Protein AF-A0A965QWZ0-F1 (afdb_monomer)

Nearest PDB structures (foldseek):
  2dn9-assembly1_A  TM=9.281E-01  e=4.752E-06  Homo sapiens
  7x89-assembly1_A  TM=8.888E-01  e=9.883E-06  Homo sapiens
  2ctw-assembly1_A  TM=9.320E-01  e=2.575E-05  Mus musculus
  5nro-assembly1_B  TM=9.280E-01  e=5.061E-05  Escherichia coli
  3apq-assembly1_A  TM=9.243E-01  e=1.113E-04  Mus musculus

Radius of gyration: 12.36 Å; Cα contacts (8 Å, |Δi|>4): 67; chains: 1; bounding box: 27×24×30 Å

Solvent-accessible surface area (backbone atoms only — not comparable to full-atom values): 4041 Å² total; per-residue (Å²): 133,69,83,49,43,38,63,65,47,71,45,60,90,83,52,50,64,65,52,53,51,49,35,42,54,57,48,44,62,74,26,26,51,90,85,36,77,87,37,65,67,36,47,52,50,35,52,49,36,49,55,26,43,64,35,57,66,34,70,69,50,28,50,49,39,68,75,72,57,80,112

pLDDT: mean 87.75, std 11.34, range [43.75, 95.5]

Mean predicted aligned error: 4.44 Å

Foldseek 3Di:
DPPQLCVLLPHDLPDDLVSLVVSLVVLCVVLPCVVVVPDPVSVVSNVSSVVSSVQCNDPVSSVCCVVPVPD

Sequence (71 aa):
MAEDHYQTLGVPRTASAEDIRKAYRDLARKYHPDLHPDDEAAKAKFKQVQAAFDVLNDASKREMYDRYGSS

Secondary structure (DSSP, 8-state):
----HHHHHT--TT--HHHHHHHHHHHHHHT-TTT-TT-HHHHHHHHHHHHHHHHHHSHHHHHHHHHHS--

Structure (mmCIF, N/CA/C/O backbone):
data_AF-A0A965QWZ0-F1
#
_entry.id   AF-A0A965QWZ0-F1
#
loop_
_atom_site.group_PDB
_atom_site.id
_atom_site.type_symbol
_atom_site.label_atom_id
_atom_site.label_alt_id
_atom_site.label_comp_id
_atom_site.label_asym_id
_atom_site.label_entity_id
_atom_site.label_seq_id
_atom_site.pdbx_PDB_ins_code
_atom_site.Cartn_x
_atom_site.Cartn_y
_atom_site.Cartn_z
_atom_site.occupancy
_atom_site.B_iso_or_equiv
_atom_site.auth_seq_id
_atom_site.auth_comp_id
_atom_site.auth_asym_id
_atom_site.auth_atom_id
_atom_site.pdbx_PDB_model_num
ATOM 1 N N . MET A 1 1 ? -9.274 12.018 -10.311 1.00 43.88 1 MET A N 1
ATOM 2 C CA . MET A 1 1 ? -9.427 10.570 -10.067 1.00 43.88 1 MET A CA 1
ATOM 3 C C . MET A 1 1 ? -8.262 10.165 -9.190 1.00 43.88 1 MET A C 1
ATOM 5 O O . MET A 1 1 ? -7.235 9.756 -9.711 1.00 43.88 1 MET A O 1
ATOM 9 N N . ALA A 1 2 ? -8.358 10.456 -7.891 1.00 48.53 2 ALA A N 1
ATOM 10 C CA . ALA A 1 2 ? -7.318 10.089 -6.942 1.00 48.53 2 ALA A CA 1
ATOM 11 C C . ALA A 1 2 ? -7.210 8.560 -6.939 1.00 48.53 2 ALA A C 1
ATOM 13 O O . ALA A 1 2 ? -8.221 7.875 -6.792 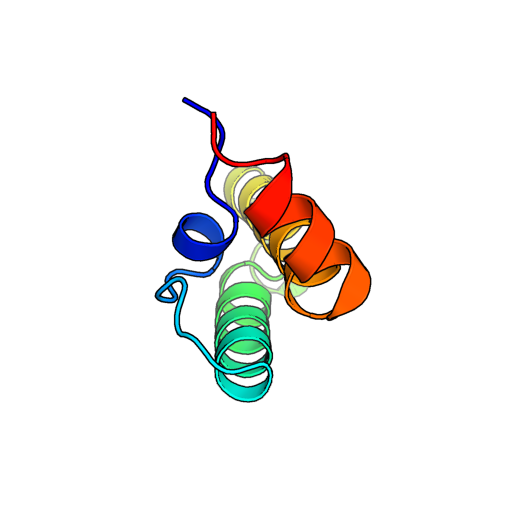1.00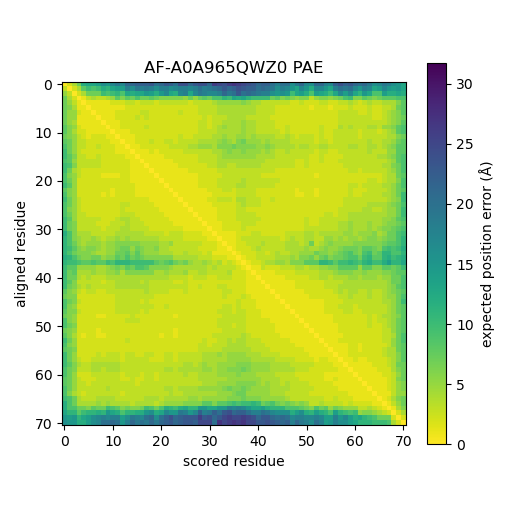 48.53 2 ALA A O 1
ATOM 14 N N . GLU A 1 3 ? -6.017 8.039 -7.211 1.00 61.09 3 GLU A N 1
ATOM 15 C CA . GLU A 1 3 ? -5.748 6.604 -7.209 1.00 61.09 3 GLU A CA 1
ATOM 16 C C . GLU A 1 3 ? -6.017 6.063 -5.804 1.00 61.09 3 GLU A C 1
ATOM 18 O O . GLU A 1 3 ? -5.252 6.296 -4.866 1.00 61.09 3 GLU A O 1
ATOM 23 N N . ASP A 1 4 ? -7.150 5.384 -5.651 1.00 84.94 4 ASP A N 1
ATOM 24 C CA . ASP A 1 4 ? -7.552 4.778 -4.394 1.00 84.94 4 ASP A CA 1
ATOM 25 C C . ASP A 1 4 ? -6.537 3.678 -4.040 1.00 84.94 4 ASP A C 1
ATOM 27 O O . ASP A 1 4 ? -6.362 2.705 -4.779 1.00 84.94 4 ASP A O 1
ATOM 31 N N . HIS A 1 5 ? -5.839 3.833 -2.912 1.00 89.62 5 HIS A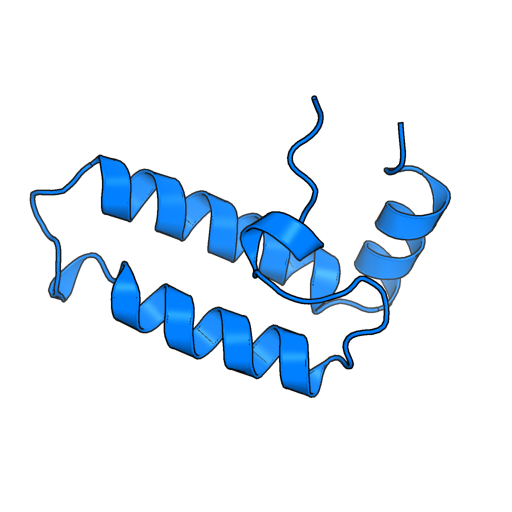 N 1
ATOM 32 C CA . HIS A 1 5 ? -4.804 2.896 -2.472 1.00 89.62 5 HIS A CA 1
ATOM 33 C C . HIS A 1 5 ? -5.340 1.466 -2.319 1.00 89.62 5 HIS A C 1
ATOM 35 O O . HIS A 1 5 ? -4.614 0.501 -2.571 1.00 89.62 5 HIS A O 1
ATOM 41 N N . TYR A 1 6 ? -6.619 1.313 -1.971 1.00 90.69 6 TYR A N 1
ATOM 42 C CA . TYR A 1 6 ? -7.264 0.010 -1.878 1.00 90.69 6 TYR A CA 1
ATOM 43 C C . TYR A 1 6 ? -7.449 -0.604 -3.267 1.00 90.69 6 TYR A C 1
ATOM 45 O O . TYR A 1 6 ? -7.153 -1.783 -3.459 1.00 90.69 6 TYR A O 1
ATOM 53 N N . GLN A 1 7 ? -7.830 0.199 -4.268 1.00 90.25 7 GLN A N 1
ATOM 54 C CA . GLN A 1 7 ? -7.896 -0.258 -5.660 1.00 90.25 7 GLN A CA 1
ATOM 55 C C . GLN A 1 7 ? -6.515 -0.616 -6.217 1.00 90.25 7 GLN A C 1
ATOM 57 O O . GLN A 1 7 ? -6.389 -1.630 -6.902 1.00 90.25 7 GLN A O 1
ATOM 62 N N . THR A 1 8 ? -5.475 0.151 -5.881 1.00 91.25 8 THR A N 1
ATOM 63 C CA . THR A 1 8 ? -4.089 -0.139 -6.284 1.00 91.25 8 THR A CA 1
ATOM 64 C C . THR A 1 8 ? -3.604 -1.482 -5.742 1.00 91.25 8 THR A C 1
ATOM 66 O O . THR A 1 8 ? -2.954 -2.241 -6.461 1.00 91.25 8 THR A O 1
ATOM 69 N N . LEU A 1 9 ? -3.948 -1.808 -4.493 1.00 91.25 9 LEU A N 1
ATOM 70 C CA . LEU A 1 9 ? -3.670 -3.122 -3.910 1.00 91.25 9 LEU A CA 1
ATOM 71 C C . LEU A 1 9 ? -4.679 -4.202 -4.334 1.00 91.25 9 LEU A C 1
ATOM 73 O O . LEU A 1 9 ? -4.462 -5.377 -4.054 1.00 91.25 9 LEU A O 1
ATOM 77 N N . GLY A 1 10 ? -5.768 -3.838 -5.015 1.00 91.25 10 GLY A N 1
ATOM 78 C CA . GLY A 1 10 ? -6.825 -4.767 -5.417 1.00 91.25 10 GLY A CA 1
ATOM 79 C C . GLY A 1 10 ? -7.596 -5.362 -4.237 1.00 91.25 10 GLY A C 1
ATOM 80 O O . GLY A 1 10 ? -8.092 -6.483 -4.332 1.00 91.25 10 GLY A O 1
ATOM 81 N N . VAL A 1 11 ? -7.679 -4.637 -3.120 1.00 93.06 11 VAL A N 1
ATOM 82 C CA . VAL A 1 11 ? -8.359 -5.070 -1.892 1.00 93.06 11 VAL A CA 1
ATOM 83 C C . VAL A 1 11 ? -9.550 -4.158 -1.586 1.00 93.06 11 VAL A C 1
ATOM 85 O O . VAL A 1 11 ? -9.558 -2.997 -1.991 1.00 93.06 11 VAL A O 1
ATOM 88 N N . PRO A 1 12 ? -10.582 -4.639 -0.874 1.00 91.00 12 PRO A N 1
ATOM 89 C CA . PRO A 1 12 ? -11.670 -3.772 -0.433 1.00 91.00 12 PRO A CA 1
ATOM 90 C C . PRO A 1 12 ? -11.213 -2.814 0.679 1.00 91.00 12 PRO A C 1
ATOM 92 O O . PRO A 1 12 ? -10.293 -3.118 1.435 1.00 91.00 12 PRO A O 1
ATOM 95 N N . ARG A 1 13 ? -11.922 -1.691 0.866 1.00 87.44 13 ARG A N 1
ATOM 96 C CA . ARG A 1 13 ? -11.675 -0.758 1.990 1.00 87.44 13 ARG A CA 1
ATOM 97 C C . ARG A 1 13 ? -11.844 -1.404 3.370 1.00 87.44 13 ARG A C 1
ATOM 99 O O . ARG A 1 13 ? -11.252 -0.957 4.345 1.00 87.44 13 ARG A O 1
ATOM 106 N N . THR A 1 14 ? -12.615 -2.487 3.443 1.00 88.94 14 THR A N 1
ATOM 107 C CA . THR A 1 14 ? -12.814 -3.308 4.646 1.00 88.94 14 THR A CA 1
ATOM 108 C C . THR A 1 14 ? -11.711 -4.346 4.869 1.00 88.94 14 THR A C 1
ATOM 110 O O . THR A 1 14 ? -11.803 -5.126 5.812 1.00 88.94 14 THR A O 1
ATOM 113 N N . ALA A 1 15 ? -10.684 -4.397 4.011 1.00 91.19 15 ALA A N 1
ATOM 114 C CA . ALA A 1 15 ? -9.603 -5.369 4.116 1.00 91.19 15 ALA A CA 1
ATOM 115 C C . ALA A 1 15 ? -8.841 -5.236 5.439 1.00 91.19 15 ALA A C 1
ATOM 117 O O . ALA A 1 15 ? -8.553 -4.127 5.915 1.00 91.19 15 ALA A O 1
ATOM 118 N N . SER A 1 16 ? -8.480 -6.381 6.014 1.00 92.62 16 SER A N 1
ATOM 119 C CA . SER A 1 16 ? -7.635 -6.431 7.202 1.00 92.62 16 SER A CA 1
ATOM 120 C C . SER A 1 16 ? -6.187 -6.055 6.860 1.00 92.62 16 SER A C 1
ATOM 122 O O . SER A 1 16 ? -5.767 -6.088 5.699 1.00 92.62 16 SER A O 1
ATOM 124 N N . ALA A 1 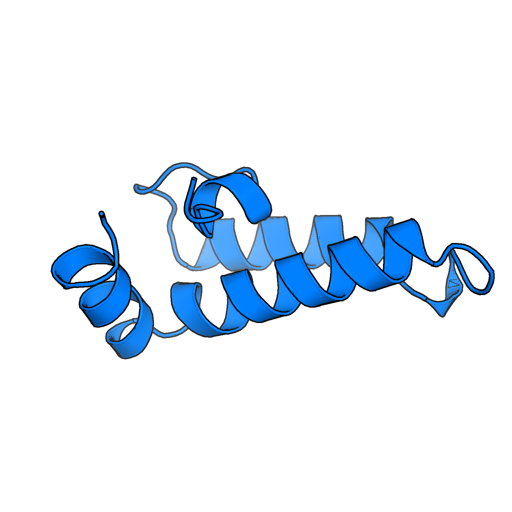17 ? -5.383 -5.719 7.872 1.00 90.69 17 ALA A N 1
ATOM 125 C CA . ALA A 1 17 ? -3.950 -5.486 7.675 1.00 90.69 17 ALA A CA 1
ATOM 126 C C . ALA A 1 17 ? -3.238 -6.723 7.087 1.00 90.69 17 ALA A C 1
ATOM 128 O O . ALA A 1 17 ? -2.275 -6.590 6.331 1.00 90.69 17 ALA A O 1
ATOM 129 N N . GLU A 1 18 ? -3.719 -7.930 7.396 1.00 92.94 18 GLU A N 1
ATOM 130 C CA . GLU A 1 18 ? -3.191 -9.173 6.831 1.00 92.94 18 GLU A CA 1
ATOM 131 C C . GLU A 1 18 ? -3.495 -9.301 5.336 1.00 92.94 18 GLU A C 1
ATOM 133 O O . GLU A 1 18 ? -2.591 -9.642 4.568 1.00 92.94 18 GLU A O 1
ATOM 138 N N . ASP A 1 19 ? -4.717 -8.963 4.914 1.00 94.00 19 ASP A N 1
ATOM 139 C CA . ASP A 1 19 ? -5.116 -8.952 3.501 1.00 94.00 19 ASP A CA 1
ATOM 140 C C . ASP A 1 19 ? -4.302 -7.933 2.701 1.00 94.00 19 ASP A C 1
ATOM 142 O O . ASP A 1 19 ? -3.777 -8.257 1.636 1.00 94.00 19 ASP A O 1
ATOM 146 N N . ILE A 1 20 ? -4.114 -6.729 3.250 1.00 93.75 20 ILE A N 1
ATOM 147 C CA . ILE A 1 20 ? -3.285 -5.667 2.660 1.00 93.75 20 ILE A CA 1
ATOM 148 C C . ILE A 1 20 ? -1.839 -6.147 2.481 1.00 93.75 20 ILE A C 1
ATOM 150 O O . ILE A 1 20 ? -1.260 -6.013 1.402 1.00 93.75 20 ILE A O 1
ATOM 154 N N . ARG A 1 21 ? -1.254 -6.773 3.511 1.00 94.06 21 ARG A N 1
ATOM 155 C CA . ARG A 1 21 ? 0.098 -7.351 3.435 1.00 94.06 21 ARG A CA 1
ATOM 156 C C . ARG A 1 21 ? 0.184 -8.490 2.428 1.00 94.06 21 ARG A C 1
ATOM 158 O O . ARG A 1 21 ? 1.204 -8.624 1.756 1.00 94.06 21 ARG A O 1
ATOM 165 N N . LYS A 1 22 ? -0.843 -9.333 2.337 1.0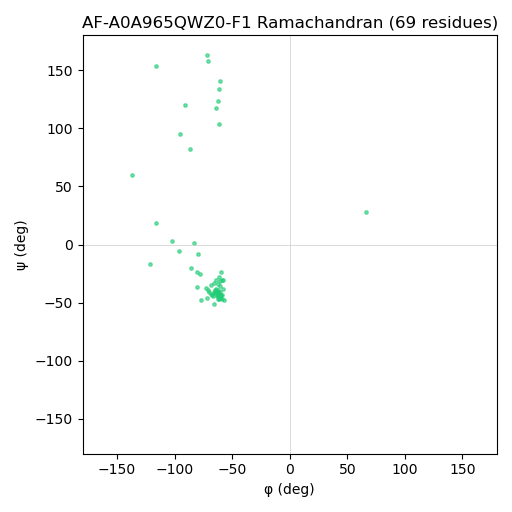0 95.50 22 LYS A N 1
ATOM 166 C CA . LYS A 1 22 ? -0.890 -10.441 1.379 1.00 95.50 22 LYS A CA 1
ATOM 167 C C . LYS A 1 22 ? -0.937 -9.920 -0.053 1.00 95.50 22 LYS A C 1
ATOM 169 O O . LYS A 1 22 ? -0.066 -10.283 -0.838 1.00 95.50 22 LYS A O 1
ATOM 174 N N . ALA A 1 23 ? -1.857 -9.006 -0.341 1.00 95.38 23 ALA A N 1
ATOM 175 C CA . ALA A 1 23 ? -1.985 -8.375 -1.645 1.00 95.38 23 ALA A CA 1
ATOM 176 C C . ALA A 1 23 ? -0.702 -7.641 -2.060 1.00 95.38 23 ALA A C 1
ATOM 178 O O . ALA A 1 23 ? -0.225 -7.825 -3.178 1.00 95.38 23 ALA A O 1
ATOM 179 N N . TYR A 1 24 ? -0.080 -6.892 -1.139 1.00 95.12 24 TYR A N 1
ATOM 180 C CA . TYR A 1 24 ? 1.216 -6.261 -1.385 1.00 95.12 24 TYR A CA 1
ATOM 181 C C . TYR A 1 24 ? 2.284 -7.284 -1.779 1.00 95.12 24 TYR A C 1
ATOM 183 O O . TYR A 1 24 ? 2.969 -7.080 -2.773 1.00 95.12 24 TYR A O 1
ATOM 191 N N . ARG A 1 25 ? 2.421 -8.402 -1.052 1.00 94.50 25 ARG A N 1
ATOM 192 C CA . ARG A 1 25 ? 3.418 -9.438 -1.383 1.00 94.50 25 ARG A CA 1
ATOM 193 C C . ARG A 1 25 ? 3.176 -10.064 -2.756 1.00 94.50 25 ARG A C 1
ATOM 195 O O . ARG A 1 25 ? 4.141 -10.295 -3.483 1.00 94.50 25 ARG A O 1
ATOM 202 N N . ASP A 1 26 ? 1.921 -10.328 -3.107 1.00 94.56 26 ASP A N 1
ATOM 203 C CA . ASP A 1 26 ? 1.564 -10.916 -4.400 1.00 94.56 26 ASP A CA 1
ATOM 204 C C . ASP A 1 26 ? 1.858 -9.945 -5.554 1.00 94.56 26 ASP A C 1
ATOM 206 O O . ASP A 1 26 ? 2.479 -10.324 -6.549 1.00 94.56 26 ASP A O 1
ATOM 210 N N . LEU A 1 27 ? 1.500 -8.667 -5.399 1.00 93.69 27 LEU A N 1
ATOM 211 C CA . LEU A 1 27 ? 1.769 -7.625 -6.393 1.00 93.69 27 LEU A CA 1
ATOM 212 C C . LEU A 1 27 ? 3.258 -7.266 -6.476 1.00 93.69 27 LEU A C 1
ATOM 214 O O . LEU A 1 27 ? 3.779 -7.083 -7.573 1.00 93.69 27 LEU A O 1
ATOM 218 N N . ALA A 1 28 ? 3.958 -7.219 -5.343 1.00 91.81 28 ALA A N 1
ATOM 219 C CA . ALA A 1 28 ? 5.392 -6.961 -5.277 1.00 91.81 28 ALA A CA 1
ATOM 220 C C . ALA A 1 28 ? 6.186 -8.052 -5.995 1.00 91.81 28 ALA A C 1
ATOM 222 O O . ALA A 1 28 ? 7.134 -7.735 -6.700 1.00 91.81 28 ALA A O 1
ATOM 223 N N . ARG A 1 29 ? 5.778 -9.323 -5.870 1.00 92.38 29 ARG A N 1
ATOM 224 C CA . ARG A 1 29 ? 6.343 -10.421 -6.665 1.00 92.38 29 ARG A CA 1
ATOM 225 C C . ARG A 1 29 ? 5.974 -10.291 -8.138 1.00 92.38 29 ARG A C 1
ATOM 227 O O . ARG A 1 29 ? 6.838 -10.451 -8.986 1.00 92.38 29 ARG A O 1
ATOM 234 N N . LYS A 1 30 ? 4.719 -9.965 -8.452 1.00 91.00 30 LYS A N 1
ATOM 235 C CA . LYS A 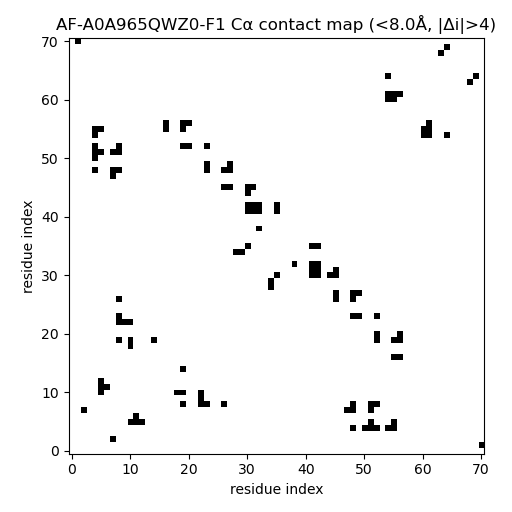1 30 ? 4.241 -9.828 -9.836 1.00 91.00 30 LYS A CA 1
ATOM 236 C C . LYS A 1 30 ? 4.913 -8.696 -10.614 1.00 91.00 30 LYS A C 1
ATOM 238 O O . LYS A 1 30 ? 5.014 -8.796 -11.825 1.00 91.00 30 LYS A O 1
ATOM 243 N N . TYR A 1 31 ? 5.320 -7.623 -9.945 1.00 93.31 31 TYR A N 1
ATOM 244 C CA . TYR A 1 31 ? 5.939 -6.453 -10.575 1.00 93.31 31 TYR A CA 1
ATOM 245 C C . TYR A 1 31 ? 7.384 -6.232 -10.113 1.00 93.31 31 TYR A C 1
ATOM 247 O O . TYR A 1 31 ? 7.909 -5.129 -10.246 1.00 93.31 31 TYR A O 1
ATOM 255 N N . HIS A 1 32 ? 8.023 -7.256 -9.538 1.00 89.69 32 HIS A N 1
ATOM 256 C CA . HIS A 1 32 ? 9.366 -7.119 -8.984 1.00 89.69 32 HIS A CA 1
ATOM 257 C C . HIS A 1 32 ? 10.368 -6.729 -10.083 1.00 89.69 32 HIS A C 1
ATOM 259 O O . HIS A 1 32 ? 10.376 -7.382 -11.130 1.00 89.69 32 HIS A O 1
ATOM 265 N N . PRO A 1 33 ? 11.256 -5.743 -9.857 1.00 88.12 33 PRO A N 1
ATOM 266 C CA . PRO A 1 33 ? 12.234 -5.324 -10.859 1.00 88.12 33 PRO A CA 1
ATOM 267 C C . PRO A 1 33 ? 13.189 -6.451 -11.282 1.00 88.12 33 PRO A C 1
ATOM 269 O O . PRO A 1 33 ? 13.549 -6.498 -12.448 1.00 88.12 33 PRO A O 1
ATOM 272 N N . ASP A 1 34 ? 13.534 -7.404 -10.404 1.00 90.25 34 ASP A N 1
ATOM 273 C CA . ASP A 1 34 ? 14.331 -8.582 -10.819 1.00 90.25 34 ASP A CA 1
ATOM 274 C C . ASP A 1 34 ? 13.629 -9.460 -11.863 1.00 90.25 34 ASP A C 1
ATOM 276 O O . ASP A 1 34 ? 14.291 -10.060 -12.703 1.00 90.25 34 ASP A O 1
ATOM 280 N N . LEU A 1 35 ? 12.298 -9.574 -11.800 1.00 90.00 35 LEU A N 1
ATOM 281 C CA . LEU A 1 35 ? 11.522 -10.367 -12.762 1.00 90.00 35 LEU A CA 1
ATOM 282 C C . LEU A 1 35 ? 11.178 -9.553 -14.016 1.00 90.00 35 LEU A C 1
ATOM 284 O O . LEU A 1 35 ? 10.880 -10.123 -15.063 1.00 90.00 35 LEU A O 1
ATOM 288 N N . HIS A 1 36 ? 11.234 -8.225 -13.900 1.00 90.38 36 HIS A N 1
ATOM 289 C CA . HIS A 1 36 ? 10.832 -7.262 -14.917 1.00 90.38 36 HIS A CA 1
ATOM 290 C C . HIS A 1 36 ? 11.848 -6.104 -15.051 1.00 90.38 36 HIS A C 1
ATOM 292 O O . HIS A 1 36 ? 11.488 -4.942 -14.841 1.00 90.38 36 HIS A O 1
ATOM 298 N N . PRO A 1 37 ? 13.124 -6.384 -15.386 1.00 86.75 37 PRO A N 1
ATOM 299 C CA . PRO A 1 37 ? 14.195 -5.382 -15.341 1.00 86.75 37 PRO A CA 1
ATOM 300 C C . PRO A 1 37 ? 14.022 -4.247 -16.364 1.00 86.75 37 PRO A C 1
ATOM 302 O O . PRO A 1 37 ? 14.340 -3.091 -16.061 1.00 86.75 37 PRO A O 1
ATOM 305 N N . ASP A 1 38 ? 13.449 -4.553 -17.529 1.00 92.25 38 ASP A N 1
ATOM 306 C CA . ASP A 1 38 ? 13.247 -3.617 -18.645 1.00 92.25 38 ASP A CA 1
ATOM 307 C C . ASP A 1 38 ? 11.800 -3.101 -18.765 1.00 92.25 38 ASP A C 1
ATOM 309 O O . ASP A 1 38 ? 11.475 -2.347 -19.681 1.00 92.25 38 ASP A O 1
ATOM 313 N N . ASP A 1 39 ? 10.911 -3.493 -17.847 1.00 92.19 39 ASP A N 1
ATOM 314 C CA . ASP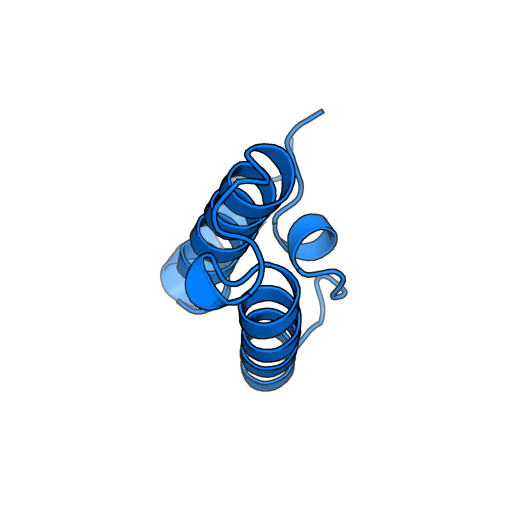 A 1 39 ? 9.509 -3.073 -17.871 1.00 92.19 39 ASP A CA 1
ATOM 315 C C . ASP A 1 39 ? 9.293 -1.857 -16.958 1.00 92.19 39 ASP A C 1
ATOM 317 O O . ASP A 1 39 ? 9.065 -1.953 -15.746 1.00 92.19 39 ASP A O 1
ATOM 321 N N . GLU A 1 40 ? 9.346 -0.674 -17.564 1.00 91.06 40 GLU A N 1
ATOM 322 C CA . GLU A 1 40 ? 9.069 0.592 -16.881 1.00 91.06 40 GLU A CA 1
ATOM 323 C C . GLU A 1 40 ? 7.633 0.663 -16.329 1.00 91.06 40 GLU A C 1
ATOM 325 O O . GLU A 1 40 ? 7.395 1.303 -15.300 1.00 91.06 40 GLU A O 1
ATOM 330 N N . ALA A 1 41 ? 6.672 -0.036 -16.945 1.00 90.88 41 ALA A N 1
ATOM 331 C CA . ALA A 1 41 ? 5.302 -0.091 -16.446 1.00 90.88 41 ALA A CA 1
ATOM 332 C C . ALA A 1 41 ? 5.203 -0.962 -15.184 1.00 90.88 41 ALA A C 1
ATOM 334 O O . ALA A 1 41 ? 4.483 -0.602 -14.248 1.00 90.88 41 ALA A O 1
ATOM 335 N N . ALA A 1 42 ? 5.954 -2.067 -15.113 1.00 90.88 42 ALA A N 1
ATOM 336 C CA . ALA A 1 42 ? 6.080 -2.865 -13.894 1.00 90.88 42 ALA A CA 1
ATOM 337 C C . ALA A 1 42 ? 6.715 -2.046 -12.761 1.00 90.88 42 ALA A C 1
ATOM 339 O O . ALA A 1 42 ? 6.178 -2.028 -11.654 1.00 90.88 42 ALA A O 1
ATOM 340 N N . LYS A 1 43 ? 7.777 -1.275 -13.038 1.00 90.75 43 LYS A N 1
ATOM 341 C CA . LYS A 1 43 ? 8.392 -0.368 -12.048 1.00 90.75 43 LYS A CA 1
ATOM 342 C C . LYS A 1 43 ? 7.417 0.702 -11.554 1.00 90.75 43 LYS A C 1
ATOM 344 O O . LYS A 1 43 ? 7.357 0.966 -10.352 1.00 90.75 43 LYS A O 1
ATOM 349 N N . ALA A 1 44 ? 6.642 1.309 -12.455 1.00 91.12 44 ALA A N 1
ATOM 350 C CA . ALA A 1 44 ? 5.624 2.291 -12.090 1.00 91.12 44 ALA A CA 1
ATOM 351 C C . ALA A 1 44 ? 4.546 1.673 -11.184 1.00 91.12 44 ALA A C 1
ATOM 353 O O . ALA A 1 44 ? 4.253 2.215 -10.116 1.00 91.12 44 ALA A O 1
ATOM 354 N N . LYS A 1 45 ? 4.032 0.490 -11.547 1.00 91.12 45 LYS A N 1
ATOM 355 C CA . LYS A 1 45 ? 3.066 -0.249 -10.721 1.00 91.12 45 LYS A CA 1
ATOM 356 C C . LYS A 1 45 ? 3.644 -0.660 -9.375 1.00 91.12 45 LYS A C 1
ATOM 358 O O . LYS A 1 45 ? 2.964 -0.533 -8.364 1.00 91.12 45 LYS A O 1
ATOM 363 N N . PHE A 1 46 ? 4.893 -1.114 -9.333 1.00 91.81 46 PHE A N 1
ATOM 364 C CA . PHE A 1 46 ? 5.567 -1.472 -8.088 1.00 91.81 46 PHE A CA 1
ATOM 365 C C . PHE A 1 46 ? 5.653 -0.274 -7.135 1.00 91.81 46 PHE A C 1
ATOM 367 O O . PHE A 1 46 ? 5.322 -0.401 -5.957 1.00 91.81 46 PHE A O 1
ATOM 374 N N . LYS A 1 47 ? 5.998 0.914 -7.653 1.00 91.31 47 LYS A N 1
ATOM 375 C CA . LYS A 1 47 ? 5.993 2.161 -6.873 1.00 91.31 47 LYS A CA 1
ATOM 376 C C . LYS A 1 47 ? 4.596 2.521 -6.360 1.00 91.31 47 LYS A C 1
ATOM 378 O O . LYS A 1 47 ? 4.465 2.865 -5.189 1.00 91.31 47 LYS A O 1
ATOM 383 N N . GLN A 1 48 ? 3.560 2.410 -7.195 1.00 91.69 48 GLN A N 1
ATOM 384 C CA . GLN A 1 48 ? 2.169 2.651 -6.779 1.00 91.69 48 GLN A CA 1
ATOM 385 C C . GLN A 1 48 ? 1.737 1.682 -5.669 1.00 91.69 48 GLN A C 1
ATOM 387 O O . GLN A 1 48 ? 1.165 2.100 -4.663 1.00 91.69 48 GLN A O 1
ATOM 392 N N . VAL A 1 49 ? 2.059 0.396 -5.818 1.00 93.50 49 VAL A N 1
ATOM 393 C CA . VAL A 1 49 ? 1.774 -0.661 -4.838 1.00 93.50 49 VAL A CA 1
ATOM 394 C C . VAL A 1 49 ? 2.513 -0.414 -3.521 1.00 93.50 49 VAL A C 1
ATOM 396 O O . VAL A 1 49 ? 1.913 -0.555 -2.458 1.00 93.50 49 VAL A O 1
ATOM 399 N N . GLN A 1 50 ? 3.781 0.009 -3.566 1.00 93.00 50 GLN A N 1
ATOM 400 C CA . GLN A 1 50 ? 4.527 0.409 -2.369 1.00 93.00 50 GLN A CA 1
ATOM 401 C C . GLN A 1 50 ? 3.905 1.616 -1.671 1.00 93.00 50 GLN A C 1
ATOM 403 O O . GLN A 1 50 ? 3.742 1.577 -0.455 1.00 93.00 50 GLN A O 1
ATOM 408 N N . ALA A 1 51 ? 3.547 2.665 -2.415 1.00 92.12 51 ALA A N 1
ATOM 409 C CA . ALA A 1 51 ? 2.934 3.861 -1.842 1.00 92.12 51 ALA A CA 1
ATOM 410 C C . ALA A 1 51 ? 1.590 3.538 -1.172 1.00 92.12 51 ALA A C 1
ATOM 412 O O . ALA A 1 51 ? 1.352 3.932 -0.032 1.00 92.12 51 ALA A O 1
ATOM 413 N N . ALA A 1 52 ? 0.745 2.749 -1.841 1.00 92.44 52 ALA A N 1
ATOM 414 C CA . ALA A 1 52 ? -0.521 2.296 -1.280 1.00 92.44 52 ALA A CA 1
ATOM 415 C C . ALA A 1 52 ? -0.318 1.452 -0.013 1.00 92.44 52 ALA A C 1
ATOM 417 O O . ALA A 1 52 ? -1.012 1.642 0.984 1.00 92.44 52 ALA A O 1
ATOM 418 N N . PHE A 1 53 ? 0.660 0.544 -0.021 1.00 94.44 53 PHE A N 1
ATOM 419 C CA . PHE A 1 53 ? 0.978 -0.267 1.148 1.00 94.44 53 PHE A CA 1
ATOM 420 C C . PHE A 1 53 ? 1.524 0.563 2.317 1.00 94.44 53 PHE A C 1
ATOM 422 O O . PHE A 1 53 ? 1.113 0.320 3.446 1.00 94.44 53 PHE A O 1
ATOM 429 N N . ASP A 1 54 ? 2.392 1.551 2.078 1.00 92.44 54 ASP A N 1
ATOM 430 C CA . ASP A 1 54 ? 2.941 2.419 3.133 1.00 92.44 54 ASP A CA 1
ATOM 431 C C . ASP A 1 54 ? 1.842 3.161 3.905 1.00 92.44 54 ASP A C 1
ATOM 433 O O . ASP A 1 54 ? 1.911 3.277 5.129 1.00 92.44 54 ASP A O 1
ATOM 437 N N . VAL A 1 55 ? 0.799 3.606 3.198 1.00 92.19 55 VAL A N 1
ATOM 438 C CA . VAL A 1 55 ? -0.353 4.280 3.803 1.00 92.19 55 VAL A CA 1
ATOM 439 C C . VAL A 1 55 ? -1.291 3.284 4.483 1.00 92.19 55 VAL A C 1
ATOM 441 O O . VAL A 1 55 ? -1.687 3.502 5.623 1.00 92.19 55 VAL A O 1
ATOM 444 N N . LEU A 1 56 ? -1.647 2.182 3.817 1.00 90.94 56 LEU A N 1
ATOM 445 C CA . LEU A 1 56 ? -2.681 1.260 4.303 1.00 90.94 56 LEU A CA 1
ATOM 446 C C . LEU A 1 56 ? -2.198 0.269 5.374 1.00 90.94 56 LEU A C 1
ATOM 448 O O . LEU A 1 56 ? -3.011 -0.252 6.139 1.00 90.94 56 LEU A O 1
ATOM 452 N N . ASN A 1 57 ? -0.898 -0.026 5.431 1.00 92.69 57 ASN A N 1
ATOM 453 C CA . ASN A 1 57 ? -0.319 -0.926 6.433 1.00 92.69 57 ASN A CA 1
ATOM 454 C C . ASN A 1 57 ? -0.147 -0.255 7.803 1.00 92.69 57 ASN A C 1
ATOM 456 O O . ASN A 1 57 ? -0.122 -0.953 8.818 1.00 92.69 57 ASN A O 1
ATOM 460 N N . ASP A 1 58 ? -0.015 1.071 7.840 1.00 92.12 58 ASP A N 1
ATOM 461 C CA . ASP A 1 58 ? 0.048 1.840 9.078 1.00 92.12 58 ASP A CA 1
ATOM 462 C C . ASP A 1 58 ? -1.364 2.274 9.481 1.00 92.12 58 ASP A C 1
ATOM 464 O O . ASP A 1 58 ? -2.046 2.977 8.742 1.00 92.12 58 ASP A O 1
ATOM 468 N N . ALA A 1 59 ? -1.814 1.851 10.663 1.00 89.31 59 ALA A N 1
ATOM 469 C CA . ALA A 1 59 ? -3.165 2.141 11.134 1.00 89.31 59 ALA A CA 1
ATOM 470 C C . ALA A 1 59 ? -3.441 3.650 11.267 1.00 89.31 59 ALA A C 1
ATOM 472 O O . ALA A 1 59 ? -4.547 4.089 10.964 1.00 89.31 59 ALA A O 1
ATOM 473 N N . SER A 1 60 ? -2.442 4.443 11.666 1.00 90.94 60 SER A N 1
ATOM 474 C CA . SER A 1 60 ? -2.580 5.896 11.803 1.00 90.94 60 SER A CA 1
ATOM 475 C C . SER A 1 60 ? -2.658 6.562 10.433 1.00 90.94 60 SER A C 1
ATOM 477 O O . SER A 1 60 ? -3.543 7.381 10.193 1.00 90.94 60 SER A O 1
ATOM 479 N N . LYS A 1 61 ? -1.771 6.185 9.500 1.00 90.88 61 LYS A N 1
ATOM 480 C CA . LYS A 1 61 ? -1.803 6.726 8.129 1.00 90.88 61 LYS A CA 1
ATOM 481 C C . LYS A 1 61 ? -3.072 6.312 7.392 1.00 90.88 61 LYS A C 1
ATOM 483 O O . LYS A 1 61 ? -3.666 7.149 6.720 1.00 90.88 61 LYS A O 1
ATOM 488 N N . ARG A 1 62 ? -3.511 5.061 7.551 1.00 90.19 62 ARG A N 1
ATOM 489 C CA . ARG A 1 62 ? -4.765 4.545 6.994 1.00 90.19 62 ARG A CA 1
ATOM 490 C C . ARG A 1 62 ? -5.956 5.314 7.535 1.00 90.19 62 ARG A C 1
ATOM 492 O O . ARG A 1 62 ? -6.793 5.740 6.756 1.00 90.19 62 ARG A O 1
ATOM 499 N N . GLU A 1 63 ? -6.007 5.549 8.841 1.00 89.00 63 GLU A N 1
ATOM 500 C CA . GLU A 1 63 ? -7.075 6.342 9.441 1.00 89.00 63 GLU A CA 1
ATOM 501 C C . GLU A 1 63 ? -7.092 7.776 8.892 1.00 89.00 63 GLU A C 1
ATOM 503 O O . GLU A 1 63 ? -8.153 8.290 8.540 1.00 89.00 63 GLU A O 1
ATOM 508 N N . MET A 1 64 ? -5.930 8.425 8.770 1.00 88.38 64 MET A N 1
ATOM 509 C CA . MET A 1 64 ? -5.842 9.754 8.160 1.00 88.38 64 MET A CA 1
ATOM 510 C C . MET A 1 64 ? -6.252 9.730 6.683 1.00 88.38 64 MET A C 1
ATOM 512 O O . MET A 1 64 ? -6.960 10.625 6.232 1.00 88.38 64 MET A O 1
ATOM 516 N N . TYR A 1 65 ? -5.860 8.703 5.934 1.00 86.88 65 TYR A N 1
ATOM 517 C CA . TYR A 1 65 ? -6.251 8.518 4.539 1.00 86.88 65 TYR A CA 1
ATOM 518 C C . TYR A 1 65 ? -7.760 8.292 4.391 1.00 86.88 65 TYR A C 1
ATOM 520 O O . TYR A 1 65 ? -8.398 8.905 3.540 1.00 86.88 65 TYR A O 1
ATOM 528 N N . ASP A 1 66 ? -8.360 7.492 5.266 1.00 84.75 66 ASP A N 1
ATOM 529 C CA .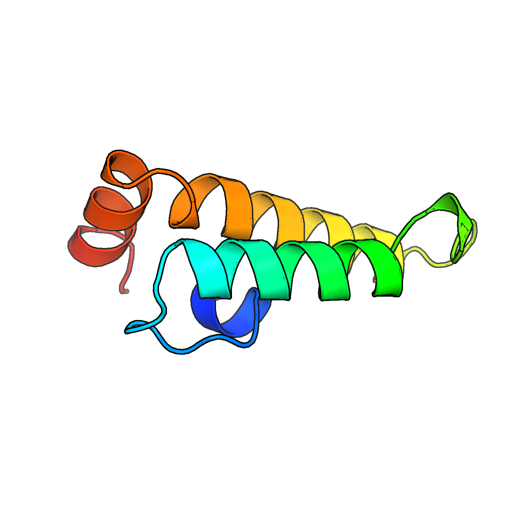 ASP A 1 66 ? -9.798 7.235 5.267 1.00 84.75 66 ASP A CA 1
ATOM 530 C C . ASP A 1 66 ? -10.593 8.490 5.674 1.00 84.75 66 ASP A C 1
ATOM 532 O O . ASP A 1 66 ? -11.670 8.736 5.130 1.00 84.75 66 ASP A O 1
ATOM 536 N N . ARG A 1 67 ? -10.060 9.317 6.589 1.00 83.88 67 ARG A N 1
ATOM 537 C CA . ARG A 1 67 ? -10.701 10.565 7.050 1.00 83.88 67 ARG A CA 1
ATOM 538 C C . ARG A 1 67 ? -10.523 11.756 6.105 1.00 83.88 67 ARG A C 1
ATOM 540 O O . ARG A 1 67 ? -11.436 12.569 6.007 1.00 83.88 67 ARG A O 1
ATOM 547 N N . TYR A 1 68 ? -9.366 11.893 5.458 1.00 80.25 68 TYR A N 1
ATOM 548 C CA . TYR A 1 68 ? -8.988 13.098 4.700 1.00 80.25 68 TYR A CA 1
ATOM 549 C C . TYR A 1 68 ? -8.683 12.839 3.217 1.00 80.25 68 TYR A C 1
ATOM 551 O O . TYR A 1 68 ? -8.646 13.785 2.438 1.00 80.25 68 TYR A O 1
ATOM 559 N N . GLY A 1 69 ? -8.441 11.588 2.822 1.00 63.59 69 GLY A N 1
ATOM 560 C CA . GLY A 1 69 ? -8.001 11.199 1.476 1.00 63.59 69 GLY A CA 1
ATOM 561 C C . GLY A 1 69 ? -9.116 10.744 0.529 1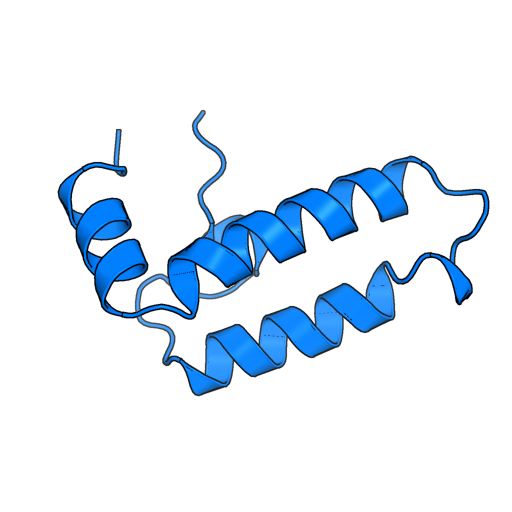.00 63.59 69 GLY A C 1
ATOM 562 O O . GLY A 1 69 ? -8.848 10.513 -0.647 1.00 63.59 69 GLY A O 1
ATOM 563 N N . SER A 1 70 ? -10.362 10.623 1.001 1.00 52.44 70 SER A N 1
ATOM 564 C CA . SER A 1 70 ? -11.525 10.349 0.144 1.00 52.44 70 SER A CA 1
ATOM 565 C C . SER A 1 70 ? -12.110 11.651 -0.426 1.00 52.44 70 SER A C 1
ATOM 567 O O . SER A 1 70 ? -13.096 12.165 0.100 1.00 52.44 70 SER A O 1
ATOM 569 N N . SER A 1 71 ? -11.521 12.175 -1.507 1.00 43.75 71 SER A N 1
ATOM 570 C CA . SER A 1 71 ? -12.145 13.183 -2.388 1.00 43.75 71 SER A CA 1
ATOM 571 C C . SER A 1 71 ? -11.818 12.934 -3.854 1.00 43.75 71 SER A C 1
ATOM 573 O O . SER A 1 71 ? -10.609 12.797 -4.153 1.00 43.75 71 SER A O 1
#